Protein AF-A0A0D0AFF6-F1 (afdb_monomer_lite)

Foldseek 3Di:
DDDDDDPQLVVLLLVLLLVVLVPDPDQDDDLVSLQVSQVRSQVVDDDDDGDDSVNSVVDDCCLVLVLLVVVCVVPVFDQDQAFGSQQDDDVSVVVVCVQCVDPSNVVCVVRNGGHNNCNVSSVSND

Secondary structure (DSSP, 8-state):
-PPP--HHHHHHHHHHHHHHHTT-SSSS--HHHHHHHHHHHHTT--SSSPPPHHHHHH--THHHHHHHHHHHHHH-PPPBTTTBT---SHHHHHHHHHHHHSTTTGGGGGGSSS--TTHHHHHHH-

Structure (mmCIF, N/CA/C/O backbone):
data_AF-A0A0D0AFF6-F1
#
_entry.id   AF-A0A0D0AFF6-F1
#
loop_
_atom_site.group_PDB
_atom_site.id
_atom_site.type_symbol
_atom_site.label_atom_id
_atom_site.label_alt_id
_atom_site.label_comp_id
_atom_site.label_asym_id
_atom_site.label_entity_id
_atom_site.label_seq_id
_atom_site.pdbx_PDB_ins_code
_atom_site.Cartn_x
_atom_site.Cartn_y
_atom_site.Cartn_z
_atom_site.occupancy
_atom_site.B_iso_or_equiv
_atom_site.auth_seq_id
_atom_site.auth_comp_id
_atom_site.auth_asym_id
_atom_site.auth_atom_id
_atom_site.pdbx_PDB_model_num
ATOM 1 N N . PRO A 1 1 ? -5.355 -18.556 11.696 1.00 53.16 1 PRO A N 1
ATOM 2 C CA . PRO A 1 1 ? -6.071 -18.405 10.401 1.00 53.16 1 PRO A CA 1
ATOM 3 C C . PRO A 1 1 ? -5.566 -17.179 9.628 1.00 53.16 1 PRO A C 1
ATOM 5 O O . PRO A 1 1 ? -5.454 -16.104 10.213 1.00 53.16 1 PRO A O 1
ATOM 8 N N . LYS A 1 2 ? -5.210 -17.336 8.347 1.00 60.62 2 LYS A N 1
ATOM 9 C CA . LYS A 1 2 ? -4.772 -16.215 7.501 1.00 60.62 2 LYS A CA 1
ATOM 10 C C . LYS A 1 2 ? -5.985 -15.344 7.171 1.00 60.62 2 LYS A C 1
ATOM 12 O O . LYS A 1 2 ? -7.011 -15.862 6.748 1.00 60.62 2 LYS A O 1
ATOM 17 N N . ALA A 1 3 ? -5.866 -14.038 7.383 1.00 66.31 3 ALA A N 1
ATOM 18 C CA . ALA A 1 3 ? -6.933 -13.096 7.078 1.00 66.31 3 ALA A CA 1
ATOM 19 C C . ALA A 1 3 ? -7.229 -13.090 5.571 1.00 66.31 3 ALA A C 1
ATOM 21 O O . ALA A 1 3 ? -6.339 -12.782 4.772 1.00 66.31 3 ALA A O 1
ATOM 22 N N . GLN A 1 4 ? -8.466 -13.391 5.187 1.00 77.62 4 GLN A N 1
ATOM 23 C CA . GLN A 1 4 ? -8.956 -13.215 3.821 1.00 77.62 4 GLN A CA 1
ATOM 24 C C . GLN A 1 4 ? -9.649 -11.863 3.758 1.00 77.62 4 GLN A C 1
ATOM 26 O O . GLN A 1 4 ? -10.549 -11.627 4.549 1.00 77.62 4 GLN A O 1
ATOM 31 N N . TRP A 1 5 ? -9.167 -10.969 2.898 1.00 81.19 5 TRP A N 1
ATOM 32 C CA . TRP A 1 5 ? -9.801 -9.669 2.697 1.00 81.19 5 TRP A CA 1
ATOM 33 C C . TRP A 1 5 ? -10.303 -9.611 1.271 1.00 81.19 5 TRP A C 1
ATOM 35 O O . TRP A 1 5 ? -9.538 -9.915 0.351 1.00 81.19 5 TRP A O 1
ATOM 45 N N . ASN A 1 6 ? -11.548 -9.204 1.105 1.00 85.50 6 ASN A N 1
ATOM 46 C CA . ASN A 1 6 ? -12.118 -8.903 -0.195 1.00 85.50 6 ASN A CA 1
ATOM 47 C C . ASN A 1 6 ? -11.922 -7.415 -0.554 1.00 85.50 6 ASN A C 1
ATOM 49 O O . ASN A 1 6 ? -11.442 -6.615 0.254 1.00 85.50 6 ASN A O 1
ATOM 53 N N . LEU A 1 7 ? -12.272 -7.051 -1.789 1.00 84.81 7 LEU A N 1
ATOM 54 C CA . LEU A 1 7 ? -12.123 -5.680 -2.288 1.00 84.81 7 LEU A CA 1
ATOM 55 C C . LEU A 1 7 ? -12.970 -4.680 -1.482 1.00 84.81 7 LEU A C 1
ATOM 57 O O . LEU A 1 7 ? -12.461 -3.634 -1.095 1.00 84.81 7 LEU A O 1
ATOM 61 N N . ALA A 1 8 ? -14.213 -5.034 -1.146 1.00 87.44 8 ALA A N 1
ATOM 62 C CA . ALA A 1 8 ? -15.123 -4.165 -0.400 1.00 87.44 8 ALA A CA 1
ATOM 63 C C . ALA A 1 8 ? -14.636 -3.882 1.035 1.00 87.44 8 ALA A C 1
ATOM 65 O O . ALA A 1 8 ? -14.781 -2.766 1.529 1.00 87.44 8 ALA A O 1
ATOM 66 N N . GLU A 1 9 ? -14.036 -4.870 1.706 1.00 88.81 9 GLU A N 1
ATOM 67 C CA . GLU A 1 9 ? -13.398 -4.701 3.015 1.00 88.81 9 GLU A CA 1
ATOM 68 C C . GLU A 1 9 ? -12.201 -3.753 2.918 1.00 88.81 9 GLU A C 1
ATOM 70 O O . GLU A 1 9 ? -12.059 -2.871 3.761 1.00 88.81 9 GLU A O 1
ATOM 75 N N . ILE A 1 10 ? -11.349 -3.916 1.897 1.00 88.31 10 ILE A N 1
ATOM 76 C CA . ILE A 1 10 ? -10.169 -3.061 1.705 1.00 88.31 10 ILE A CA 1
ATOM 77 C C . ILE A 1 10 ? -10.600 -1.620 1.417 1.00 88.31 10 ILE A C 1
ATOM 79 O O . ILE A 1 10 ? -10.098 -0.695 2.051 1.00 88.31 10 ILE A O 1
ATOM 83 N N . GLU A 1 11 ? -11.555 -1.422 0.514 1.00 89.50 11 GLU A N 1
ATOM 84 C CA . GLU A 1 11 ? -12.043 -0.096 0.140 1.00 89.50 11 GLU A CA 1
ATOM 85 C C . GLU A 1 11 ? -12.718 0.618 1.319 1.00 89.50 11 GLU A C 1
ATOM 87 O O . GLU A 1 11 ? -12.384 1.767 1.624 1.00 89.50 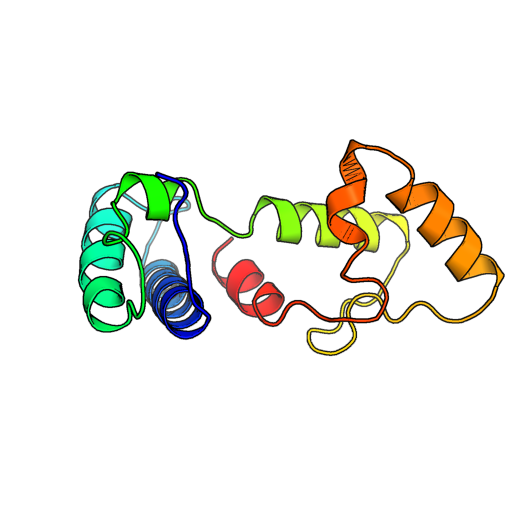11 GLU A O 1
ATOM 92 N N . ALA A 1 12 ? -13.602 -0.072 2.050 1.00 91.44 12 ALA A N 1
ATOM 93 C CA . ALA A 1 12 ? -14.247 0.481 3.240 1.00 91.44 12 ALA A CA 1
ATOM 94 C C . ALA A 1 12 ? -13.226 0.810 4.342 1.00 91.44 12 ALA A C 1
ATOM 96 O O . ALA A 1 12 ? -13.350 1.833 5.022 1.00 91.44 12 ALA A O 1
ATOM 97 N N . PHE A 1 13 ? -12.202 -0.032 4.502 1.00 91.75 13 PHE A N 1
ATOM 98 C CA . PHE A 1 13 ? -11.122 0.189 5.456 1.00 91.75 13 PHE A CA 1
ATOM 99 C C . PHE A 1 13 ? -10.307 1.442 5.117 1.00 91.75 13 PHE A C 1
ATOM 101 O O . PHE A 1 13 ? -10.168 2.329 5.960 1.00 91.75 13 PHE A O 1
ATOM 108 N N . LEU A 1 14 ? -9.799 1.544 3.885 1.00 91.50 14 LEU A N 1
ATOM 109 C CA . LEU A 1 14 ? -8.972 2.672 3.449 1.00 91.50 14 LEU A CA 1
ATOM 110 C C . LEU A 1 14 ? -9.765 3.982 3.434 1.00 91.50 14 LEU A C 1
ATOM 112 O O . LEU A 1 14 ? -9.265 4.997 3.910 1.00 91.50 14 LEU A O 1
ATOM 116 N N . THR A 1 15 ? -11.022 3.95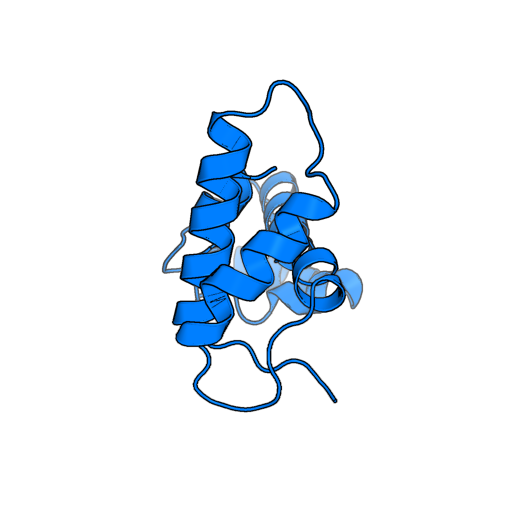4 2.984 1.00 92.81 15 THR A N 1
ATOM 117 C CA . THR A 1 15 ? -11.918 5.123 3.026 1.00 92.81 15 THR A CA 1
ATOM 118 C C . THR A 1 15 ? -12.097 5.633 4.453 1.00 92.81 15 THR A C 1
ATOM 120 O O . THR A 1 15 ? -12.015 6.836 4.713 1.00 92.81 15 THR A O 1
ATOM 123 N N . TYR A 1 16 ? -12.289 4.721 5.410 1.00 93.19 16 TYR A N 1
ATOM 124 C CA . TYR A 1 16 ? -12.368 5.096 6.816 1.00 93.19 16 TYR A CA 1
ATOM 125 C C . TYR A 1 16 ? -11.057 5.720 7.316 1.00 93.19 16 TYR A C 1
ATOM 127 O O . TYR A 1 16 ? -11.101 6.770 7.958 1.00 93.19 16 TYR A O 1
ATOM 135 N N . LEU A 1 17 ? -9.898 5.141 6.991 1.00 92.00 17 LEU A N 1
ATOM 136 C CA . LEU A 1 17 ? -8.608 5.709 7.394 1.00 92.00 17 LEU A CA 1
ATOM 137 C C . LEU A 1 17 ? -8.372 7.109 6.815 1.00 92.00 17 LEU A C 1
ATOM 139 O O . LEU A 1 17 ? -7.931 7.984 7.557 1.00 92.00 17 LEU A O 1
ATOM 143 N N . ILE A 1 18 ? -8.723 7.350 5.548 1.00 92.62 18 ILE A N 1
ATOM 144 C CA . ILE A 1 18 ? -8.653 8.684 4.924 1.00 92.62 18 ILE A CA 1
ATOM 145 C C . ILE A 1 18 ? -9.517 9.682 5.701 1.00 92.62 18 ILE A C 1
ATOM 147 O O . ILE A 1 18 ? -9.048 10.766 6.046 1.00 92.62 18 ILE A O 1
ATOM 151 N N . SER A 1 19 ? -10.753 9.302 6.049 1.00 93.88 19 SER A N 1
ATOM 152 C CA . SER A 1 19 ? -11.646 10.182 6.817 1.00 93.88 19 SER A CA 1
ATOM 153 C C . SER A 1 19 ? -11.046 10.566 8.176 1.00 93.88 19 SER A C 1
ATOM 155 O O . SER A 1 19 ? -11.080 11.731 8.573 1.00 93.88 19 SER A O 1
ATOM 157 N N . VAL A 1 20 ? -10.397 9.621 8.862 1.00 92.38 20 VAL A N 1
ATOM 158 C CA . VAL A 1 20 ? -9.715 9.897 10.131 1.00 92.38 20 VAL A CA 1
ATOM 159 C C . VAL A 1 20 ? -8.473 10.763 9.909 1.00 92.38 20 VAL A C 1
ATOM 161 O O . VAL A 1 20 ? -8.283 11.727 10.647 1.00 92.38 20 VAL A O 1
ATOM 164 N N . LYS A 1 21 ? -7.665 10.486 8.875 1.00 90.94 21 LYS A N 1
ATOM 165 C CA . LYS A 1 21 ? -6.469 11.277 8.537 1.00 90.94 21 LYS A CA 1
ATOM 166 C C . LYS A 1 21 ? -6.820 12.740 8.253 1.00 90.94 21 LYS A C 1
ATOM 168 O O . LYS A 1 21 ? -6.136 13.629 8.739 1.00 90.94 21 LYS A O 1
ATOM 173 N N . SER A 1 22 ? -7.931 12.993 7.558 1.00 88.62 22 SER A N 1
ATOM 174 C CA . SER A 1 22 ? -8.389 14.355 7.239 1.00 88.62 22 SER A CA 1
ATOM 175 C C . SER A 1 22 ? -8.810 15.193 8.456 1.00 88.62 22 SER A C 1
ATOM 177 O O . SER A 1 22 ? -8.910 16.411 8.354 1.00 88.62 22 SER A O 1
ATOM 179 N N . THR A 1 23 ? -9.057 14.559 9.608 1.00 88.62 23 THR A N 1
ATOM 180 C CA . THR A 1 23 ? -9.574 15.224 10.819 1.00 88.62 23 THR A CA 1
ATOM 181 C C . THR A 1 23 ? -8.603 15.189 11.998 1.00 88.62 23 THR A C 1
ATOM 183 O O . THR A 1 23 ? -8.858 15.819 13.025 1.00 88.62 23 THR A O 1
ATOM 186 N N . MET A 1 24 ? -7.492 14.456 11.890 1.00 87.31 24 MET A N 1
ATOM 187 C CA . MET A 1 24 ? -6.544 14.292 12.989 1.00 87.31 24 MET A CA 1
ATOM 188 C C . MET A 1 24 ? -5.439 15.353 12.964 1.00 87.31 24 MET A C 1
ATOM 190 O O . MET A 1 24 ? -4.866 15.654 11.927 1.00 87.31 24 MET A O 1
ATOM 194 N N . ALA A 1 25 ? -5.081 15.869 14.140 1.00 79.81 25 ALA A N 1
ATOM 195 C CA . ALA A 1 25 ? -3.993 16.838 14.316 1.00 79.81 25 ALA A CA 1
ATOM 196 C C . ALA A 1 25 ? -2.599 16.188 14.491 1.00 79.81 25 ALA A C 1
ATOM 198 O O . ALA A 1 25 ? -1.667 16.845 14.944 1.00 79.81 25 ALA A O 1
ATOM 199 N N . GLY A 1 26 ? -2.458 14.886 14.214 1.00 78.56 26 GLY A N 1
ATOM 200 C CA . GLY A 1 26 ? -1.240 14.112 14.481 1.00 78.56 26 GLY A CA 1
ATOM 201 C C . GLY A 1 26 ? -0.824 13.226 13.309 1.00 78.56 26 GLY A C 1
ATOM 202 O O . GLY A 1 26 ? -1.532 13.127 12.311 1.00 78.56 26 GLY A O 1
ATOM 203 N N . THR A 1 27 ? 0.322 12.563 13.446 1.00 75.94 27 THR A N 1
ATOM 204 C CA . THR A 1 27 ? 0.927 11.738 12.387 1.00 75.94 27 THR A CA 1
ATOM 205 C C . THR A 1 27 ? 0.397 10.307 12.360 1.00 75.94 27 THR A C 1
ATOM 207 O O . THR A 1 27 ? 0.207 9.750 11.280 1.00 75.94 27 THR A O 1
ATOM 210 N N . ASP A 1 28 ? 0.101 9.740 13.536 1.00 84.94 28 ASP A N 1
ATOM 211 C CA . ASP A 1 28 ? -0.181 8.312 13.709 1.00 84.94 28 ASP A CA 1
ATOM 212 C C . ASP A 1 28 ? -1.605 8.017 14.185 1.00 84.94 28 ASP A C 1
ATOM 214 O O . ASP A 1 28 ? -2.147 8.662 15.090 1.00 84.94 28 ASP A O 1
ATOM 218 N N . PHE A 1 29 ? -2.211 6.976 13.614 1.00 88.50 29 PHE A N 1
ATOM 219 C CA . PHE A 1 29 ? -3.522 6.509 14.050 1.00 88.50 29 PHE A CA 1
ATOM 220 C C . PHE A 1 29 ? -3.456 5.859 15.432 1.00 88.50 29 PHE A C 1
ATOM 222 O O . PHE A 1 29 ? -2.600 5.023 15.733 1.00 88.50 29 PHE A O 1
ATOM 229 N N . LYS A 1 30 ? -4.445 6.188 16.261 1.00 88.94 30 LYS A N 1
ATOM 230 C CA . LYS A 1 30 ? -4.605 5.600 17.590 1.00 88.94 30 LYS A CA 1
ATOM 231 C C . LYS A 1 30 ? -5.151 4.178 17.492 1.00 88.94 30 LYS A C 1
ATOM 233 O O . LYS A 1 30 ? -5.831 3.804 16.541 1.00 88.94 30 LYS A O 1
ATOM 238 N N . GLU A 1 31 ? -4.934 3.393 18.542 1.00 87.38 31 GLU A N 1
ATOM 239 C CA . GLU A 1 31 ? -5.444 2.021 18.635 1.00 87.38 31 GLU A CA 1
ATOM 240 C C . GLU A 1 31 ? -6.967 1.924 18.434 1.00 87.38 31 GLU A C 1
ATOM 242 O O . GLU A 1 31 ? -7.456 1.010 17.765 1.00 87.38 31 GLU A O 1
ATOM 247 N N . ILE A 1 32 ? -7.700 2.907 18.963 1.00 89.94 32 ILE A N 1
ATOM 248 C CA . ILE A 1 32 ? -9.154 3.008 18.824 1.00 89.94 32 IL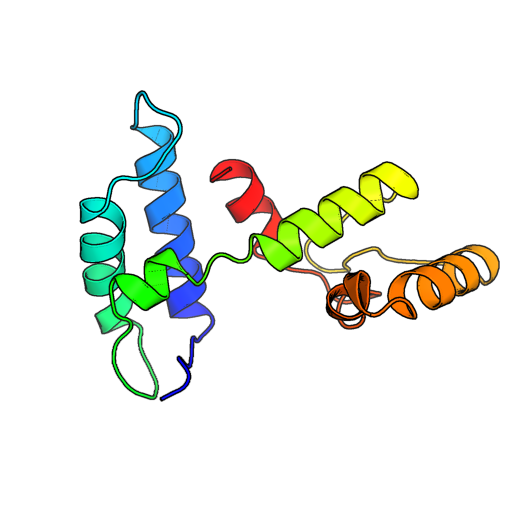E A CA 1
ATOM 249 C C . ILE A 1 32 ? -9.596 3.102 17.359 1.00 89.94 32 ILE A C 1
ATOM 251 O O . ILE A 1 32 ? -10.623 2.527 17.006 1.00 89.94 32 ILE A O 1
ATOM 255 N N . THR A 1 33 ? -8.798 3.728 16.488 1.00 92.06 33 THR A N 1
ATOM 256 C CA . THR A 1 33 ? -9.080 3.820 15.052 1.00 92.06 33 THR A CA 1
ATOM 257 C C . THR A 1 33 ? -9.180 2.428 14.437 1.00 92.06 33 THR A C 1
ATOM 259 O O . THR A 1 33 ? -10.164 2.115 13.778 1.00 92.06 33 THR A O 1
ATOM 262 N N . PHE A 1 34 ? -8.224 1.538 14.711 1.00 91.19 34 PHE A N 1
ATOM 263 C CA . PHE A 1 34 ? -8.244 0.179 14.153 1.00 91.19 34 PHE A CA 1
ATOM 264 C C . PHE A 1 34 ? -9.369 -0.685 14.719 1.00 91.19 34 PHE A C 1
ATOM 266 O O . PHE A 1 34 ? -9.862 -1.573 14.024 1.00 91.19 34 PHE A O 1
ATOM 273 N N . ASN A 1 35 ? -9.789 -0.426 15.959 1.00 92.06 35 ASN A N 1
ATOM 274 C CA . ASN A 1 35 ? -10.939 -1.104 16.547 1.00 92.06 35 ASN A CA 1
ATOM 275 C C . ASN A 1 35 ? -12.248 -0.693 15.850 1.00 92.06 35 ASN A C 1
ATOM 277 O O . ASN A 1 35 ? -13.026 -1.549 15.435 1.00 92.06 35 ASN A O 1
ATOM 281 N N . VAL A 1 36 ? -12.454 0.612 15.644 1.00 92.44 36 VAL A N 1
ATOM 282 C CA . VAL A 1 36 ? -13.620 1.135 14.909 1.00 92.44 36 VAL A CA 1
ATOM 283 C C . VAL A 1 36 ? -13.597 0.683 13.448 1.00 92.44 36 VAL A C 1
ATOM 285 O O . VAL A 1 36 ? -14.634 0.320 12.896 1.00 92.44 36 VAL A O 1
ATOM 288 N N . ALA A 1 37 ? -12.419 0.645 12.823 1.00 91.75 37 ALA A N 1
ATOM 289 C CA . ALA A 1 37 ? -12.263 0.154 11.461 1.00 91.75 37 ALA A CA 1
ATOM 290 C C . ALA A 1 37 ? -12.728 -1.304 11.327 1.00 91.75 37 ALA A C 1
ATOM 292 O O . ALA A 1 37 ? -13.519 -1.609 10.438 1.00 91.75 37 ALA A O 1
ATOM 293 N N . ALA A 1 38 ? -12.295 -2.179 12.245 1.00 91.50 38 ALA A N 1
ATOM 294 C CA . ALA A 1 38 ? -12.713 -3.581 12.290 1.00 91.50 38 ALA A CA 1
ATOM 295 C C . ALA A 1 38 ? -14.243 -3.723 12.394 1.00 91.50 38 ALA A C 1
ATOM 297 O O . ALA A 1 38 ? -14.843 -4.509 11.663 1.00 91.50 38 ALA A O 1
ATOM 298 N N . GLN A 1 39 ? -14.891 -2.909 13.235 1.00 91.44 39 GLN A N 1
ATOM 299 C CA . GLN A 1 39 ? -16.354 -2.891 13.354 1.00 91.44 39 GLN A CA 1
ATOM 300 C C . GLN A 1 39 ? -17.043 -2.440 12.057 1.00 91.44 39 GLN A C 1
ATOM 302 O O . GLN A 1 39 ? -18.030 -3.044 11.644 1.00 91.44 39 GLN A O 1
ATOM 307 N N . LYS A 1 40 ? -16.521 -1.403 11.388 1.00 89.81 40 LYS A N 1
ATOM 308 C CA . LYS A 1 40 ? -17.100 -0.874 10.141 1.00 89.81 40 LYS A CA 1
ATOM 309 C C . LYS A 1 40 ? -17.038 -1.877 8.988 1.00 89.81 40 LYS A C 1
ATOM 311 O O . LYS A 1 40 ? -18.009 -1.999 8.241 1.00 89.81 40 LYS A O 1
ATOM 316 N N . ILE A 1 41 ? -15.927 -2.601 8.850 1.00 91.12 41 ILE A N 1
ATOM 317 C CA . ILE A 1 41 ? -15.742 -3.557 7.747 1.00 91.12 41 ILE A CA 1
ATOM 318 C C . ILE A 1 41 ? -16.379 -4.922 8.009 1.00 91.12 41 ILE A C 1
ATOM 320 O O . ILE A 1 41 ? -16.576 -5.673 7.060 1.00 91.12 41 ILE A O 1
ATOM 324 N N . ALA A 1 42 ? -16.767 -5.230 9.252 1.00 88.56 42 ALA A N 1
ATOM 325 C CA . ALA A 1 42 ? -17.380 -6.510 9.609 1.00 88.56 42 ALA A CA 1
ATOM 326 C C . ALA A 1 42 ? -18.605 -6.852 8.740 1.00 88.56 42 ALA A C 1
ATOM 328 O O . ALA A 1 42 ? -18.758 -7.986 8.301 1.00 88.56 42 ALA A O 1
ATOM 329 N N . SER A 1 43 ? -19.434 -5.853 8.419 1.00 87.00 43 SER A N 1
ATOM 330 C CA 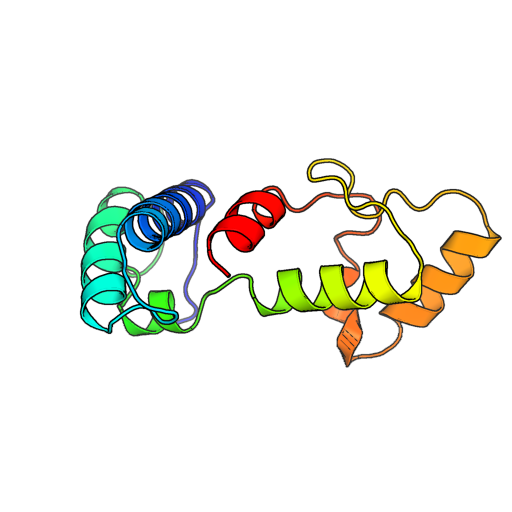. SER A 1 43 ? -20.616 -6.016 7.552 1.00 87.00 43 SER A CA 1
ATOM 331 C C . SER A 1 43 ? -20.297 -6.262 6.069 1.00 87.00 43 SER A C 1
ATOM 333 O O . SER A 1 43 ? -21.187 -6.617 5.300 1.00 87.00 43 SER A O 1
ATOM 335 N N . LYS A 1 44 ? -19.047 -6.041 5.646 1.00 86.12 44 LYS A N 1
ATOM 336 C CA . LYS A 1 44 ? -18.572 -6.208 4.263 1.00 86.12 44 LYS A CA 1
ATOM 337 C C . LYS A 1 44 ? -17.826 -7.523 4.055 1.00 86.12 44 LYS A C 1
ATOM 339 O O . LYS A 1 44 ? -17.412 -7.820 2.934 1.00 86.12 44 LYS A O 1
ATOM 344 N N . GLN A 1 45 ? -17.652 -8.311 5.112 1.00 82.31 45 GLN A N 1
ATOM 345 C CA . GLN A 1 45 ? -16.977 -9.588 5.013 1.00 82.31 45 GLN A CA 1
ATOM 346 C C . GLN A 1 45 ? -17.865 -10.623 4.319 1.00 82.31 45 GLN A C 1
ATOM 348 O O . GLN A 1 45 ? -19.019 -10.831 4.683 1.00 82.31 45 GLN A O 1
ATOM 353 N N . THR A 1 46 ? -17.296 -11.291 3.321 1.00 83.81 46 THR A N 1
ATOM 354 C CA . THR A 1 46 ? -17.989 -12.309 2.518 1.00 83.81 46 THR A CA 1
ATOM 355 C C . THR A 1 46 ? -17.501 -13.729 2.801 1.00 83.81 46 THR A C 1
ATOM 357 O O . THR A 1 46 ? -18.162 -14.689 2.416 1.00 83.81 46 THR A O 1
ATOM 360 N N . SER A 1 47 ? -16.349 -13.887 3.460 1.00 78.25 47 SER A N 1
ATOM 361 C CA . SER A 1 47 ? -15.745 -15.190 3.750 1.00 78.25 47 SER A CA 1
ATOM 362 C C . SER A 1 47 ? -14.731 -15.113 4.892 1.00 78.25 47 SER A C 1
ATOM 364 O O . SER A 1 47 ? -13.992 -14.133 4.991 1.00 78.25 47 SER A O 1
ATOM 366 N N . GLY A 1 48 ? -14.611 -16.188 5.674 1.00 79.81 48 GLY A N 1
ATOM 367 C CA . GLY A 1 48 ? -13.608 -16.312 6.735 1.00 79.81 48 GLY A CA 1
ATOM 368 C C . GLY A 1 48 ? -13.984 -15.595 8.042 1.00 79.81 48 GLY A C 1
ATOM 369 O O . GLY A 1 48 ? -15.105 -15.115 8.182 1.00 79.81 48 GLY A O 1
ATOM 370 N N . PRO A 1 49 ? -13.077 -15.577 9.037 1.00 82.50 49 PRO A N 1
ATOM 371 C CA . PRO A 1 49 ? -13.312 -14.907 10.316 1.00 82.50 49 PRO A CA 1
ATOM 372 C C . PRO A 1 49 ? -13.186 -13.384 10.198 1.00 82.50 49 PRO A C 1
ATOM 374 O O . PRO A 1 49 ? -12.298 -12.903 9.486 1.00 82.50 49 PRO A O 1
ATOM 377 N N . LEU A 1 50 ? -14.005 -12.649 10.963 1.00 84.38 50 LEU A N 1
ATOM 378 C CA . LEU A 1 50 ? -13.996 -11.180 11.020 1.00 84.38 50 LEU A CA 1
ATOM 379 C C . LEU A 1 50 ? -12.591 -10.629 11.239 1.00 84.38 50 LEU A C 1
ATOM 381 O O . LEU A 1 50 ? -11.810 -11.159 12.037 1.00 84.38 50 LEU A O 1
ATOM 385 N N . GLN A 1 51 ? -12.294 -9.528 10.548 1.00 83.38 51 GLN A N 1
ATOM 386 C CA . GLN A 1 51 ? -11.035 -8.835 10.752 1.00 83.38 51 GLN A CA 1
ATOM 387 C C . GLN A 1 51 ? -10.964 -8.280 12.168 1.00 83.38 51 GLN A C 1
ATOM 389 O O . GLN A 1 51 ? -11.846 -7.575 12.652 1.00 83.38 51 GLN A O 1
ATOM 394 N N . THR A 1 52 ? -9.866 -8.591 12.830 1.00 86.19 52 THR A N 1
ATOM 395 C CA . THR A 1 52 ? -9.525 -8.095 14.154 1.00 86.19 52 THR A CA 1
ATOM 396 C C . THR A 1 52 ? -8.820 -6.750 14.047 1.00 86.19 52 THR A C 1
ATOM 398 O O . THR A 1 52 ? -8.167 -6.437 13.050 1.00 86.19 52 THR A O 1
ATOM 401 N N . ARG A 1 53 ? -8.827 -5.992 15.146 1.00 86.88 53 ARG A N 1
ATOM 402 C CA . ARG A 1 53 ? -7.979 -4.804 15.329 1.00 86.88 53 ARG A CA 1
ATOM 403 C C . ARG A 1 53 ? -6.522 -5.051 14.917 1.00 86.88 53 ARG A C 1
ATOM 405 O O . ARG A 1 53 ? -5.921 -4.213 14.255 1.00 86.88 53 ARG A O 1
ATOM 412 N N . ALA A 1 54 ? -5.955 -6.196 15.306 1.00 84.88 54 ALA A N 1
ATOM 413 C CA . ALA A 1 54 ? -4.574 -6.552 14.989 1.00 84.88 54 ALA A CA 1
ATOM 414 C C . ALA A 1 54 ? -4.367 -6.762 13.481 1.00 84.88 54 ALA A C 1
ATOM 416 O O . ALA A 1 54 ? -3.355 -6.328 12.938 1.00 84.88 54 ALA A O 1
ATOM 417 N N . GLN A 1 55 ? -5.336 -7.370 12.790 1.00 84.25 55 GLN A N 1
ATOM 418 C CA . GLN A 1 55 ? -5.297 -7.515 11.334 1.00 84.25 55 GLN A CA 1
ATOM 419 C C . GLN A 1 55 ? -5.431 -6.159 10.635 1.00 84.25 55 GLN A C 1
ATOM 421 O O . GLN A 1 55 ? -4.635 -5.887 9.747 1.00 84.25 55 GLN A O 1
ATOM 426 N N . CYS A 1 56 ? -6.335 -5.280 11.075 1.00 83.06 56 CYS A N 1
ATOM 427 C CA . CYS A 1 56 ? -6.430 -3.908 10.564 1.00 83.06 56 CYS A CA 1
ATOM 428 C C . CYS A 1 56 ? -5.135 -3.109 10.796 1.00 83.06 56 CYS A C 1
ATOM 430 O O . CYS A 1 56 ? -4.705 -2.362 9.929 1.00 83.06 56 CYS A O 1
ATOM 432 N N . LYS A 1 57 ? -4.475 -3.283 11.948 1.00 81.81 57 LYS A N 1
ATOM 433 C CA . LYS A 1 57 ? -3.209 -2.604 12.264 1.00 81.81 57 LYS A CA 1
ATOM 434 C C . LYS A 1 57 ? -2.021 -3.148 11.460 1.00 81.81 57 LYS A C 1
ATOM 436 O O . LYS A 1 57 ? -1.163 -2.373 11.066 1.00 81.81 57 LYS A O 1
ATOM 441 N N . ASN A 1 58 ? -1.963 -4.456 11.214 1.00 76.06 58 ASN A N 1
ATOM 442 C CA . ASN A 1 58 ? -0.835 -5.088 10.518 1.00 76.06 58 ASN A CA 1
ATOM 443 C C . ASN A 1 58 ? -1.034 -5.176 8.998 1.00 76.06 58 ASN A C 1
ATOM 445 O O . ASN A 1 58 ? -0.074 -5.426 8.271 1.00 76.06 58 ASN A O 1
ATOM 449 N N . LYS A 1 59 ? -2.264 -4.992 8.501 1.00 65.25 59 LYS A N 1
ATOM 450 C CA . LYS A 1 59 ? -2.585 -5.072 7.076 1.00 65.25 59 LYS A CA 1
ATOM 451 C C . LYS A 1 59 ? -2.768 -3.697 6.468 1.00 65.25 59 LYS A C 1
ATOM 453 O O . LYS A 1 59 ? -3.871 -3.225 6.219 1.00 65.25 59 LYS A O 1
ATOM 458 N N . TRP A 1 60 ? -1.636 -3.083 6.200 1.00 64.38 60 TRP A N 1
ATOM 459 C CA . TRP A 1 60 ? -1.578 -1.876 5.412 1.00 64.38 60 TRP A CA 1
ATOM 460 C C . TRP A 1 60 ? -0.866 -2.289 4.146 1.00 64.38 60 TRP A C 1
ATOM 462 O O . TRP A 1 60 ? 0.162 -2.967 4.200 1.00 64.38 60 TRP A O 1
ATOM 472 N N . GLY A 1 61 ? -1.370 -1.868 2.995 1.00 75.88 61 GLY A N 1
ATOM 473 C CA . GLY A 1 61 ? -0.642 -2.006 1.740 1.00 75.88 61 GLY A CA 1
ATOM 474 C C . GLY A 1 61 ? 0.687 -1.236 1.722 1.00 75.88 61 GLY A C 1
ATOM 475 O 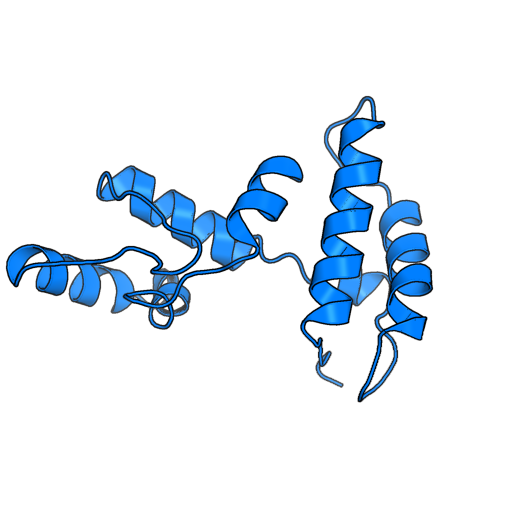O . GLY A 1 61 ? 1.272 -1.083 0.666 1.00 75.88 61 GLY A O 1
ATOM 476 N N . LEU A 1 62 ? 1.178 -0.773 2.876 1.00 82.31 62 LEU A N 1
ATOM 477 C CA . LEU A 1 62 ? 2.419 -0.055 3.106 1.00 82.31 62 LEU A CA 1
ATOM 478 C C . LEU A 1 62 ? 3.629 -0.749 2.481 1.00 82.31 62 LEU A C 1
ATOM 480 O O . LEU A 1 62 ? 4.462 -0.078 1.896 1.00 82.31 62 LEU A O 1
ATOM 484 N N . LEU A 1 63 ? 3.718 -2.083 2.544 1.00 84.44 63 LEU A N 1
ATOM 485 C CA . LEU A 1 63 ? 4.813 -2.806 1.883 1.00 84.44 63 LEU A CA 1
ATOM 486 C C . LEU A 1 63 ? 4.755 -2.672 0.357 1.00 84.44 63 LEU A C 1
ATOM 488 O O . LEU A 1 63 ? 5.792 -2.508 -0.276 1.00 84.44 63 LEU A O 1
ATOM 492 N N . VAL A 1 64 ? 3.553 -2.721 -0.221 1.00 88.88 64 VAL A N 1
ATOM 493 C CA . VAL A 1 64 ? 3.345 -2.538 -1.663 1.00 88.88 64 VAL A CA 1
ATOM 494 C C . VAL A 1 64 ? 3.593 -1.077 -2.036 1.00 88.88 64 VAL A C 1
ATOM 496 O O . VAL A 1 64 ? 4.405 -0.817 -2.912 1.00 88.88 64 VAL A O 1
ATOM 499 N N . TYR A 1 65 ? 2.992 -0.131 -1.309 1.00 90.56 65 TYR A N 1
ATOM 500 C CA . TYR A 1 65 ? 3.190 1.308 -1.487 1.00 90.56 65 TYR A CA 1
ATOM 501 C C . TYR A 1 65 ? 4.672 1.699 -1.432 1.00 90.56 65 TYR A C 1
ATOM 503 O O . TYR A 1 65 ? 5.187 2.297 -2.368 1.00 90.56 65 TYR A O 1
ATOM 511 N N . ASN A 1 66 ? 5.387 1.297 -0.378 1.00 90.31 66 ASN A N 1
ATOM 512 C CA . ASN A 1 66 ? 6.805 1.619 -0.214 1.00 90.31 66 ASN A CA 1
ATOM 513 C C . ASN A 1 66 ? 7.660 1.000 -1.319 1.00 90.31 66 ASN A C 1
ATOM 515 O O . ASN A 1 66 ? 8.642 1.606 -1.738 1.00 90.31 66 ASN A O 1
ATOM 519 N N . ALA A 1 67 ? 7.315 -0.200 -1.789 1.00 91.31 67 ALA A N 1
ATOM 520 C CA . ALA A 1 67 ? 8.025 -0.811 -2.901 1.00 91.31 67 ALA A CA 1
ATOM 521 C C . ALA A 1 67 ? 7.785 -0.045 -4.211 1.00 91.31 67 ALA A C 1
ATOM 523 O O . ALA A 1 67 ? 8.742 0.182 -4.948 1.00 91.31 67 ALA A O 1
ATOM 524 N N . ILE A 1 68 ? 6.549 0.398 -4.469 1.00 91.69 68 ILE A N 1
ATOM 525 C CA . ILE A 1 68 ? 6.204 1.244 -5.621 1.00 91.69 68 ILE A CA 1
ATOM 526 C C . ILE A 1 68 ? 6.999 2.552 -5.571 1.00 91.69 68 ILE A C 1
ATOM 528 O O . ILE A 1 68 ? 7.714 2.867 -6.519 1.00 91.69 68 ILE A O 1
ATOM 532 N N . GLU A 1 69 ? 6.959 3.264 -4.442 1.00 92.31 69 GLU A N 1
ATOM 533 C CA . GLU A 1 69 ? 7.705 4.513 -4.246 1.00 92.31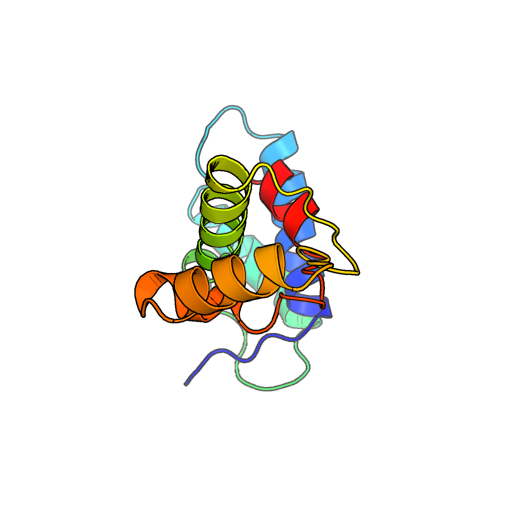 69 GLU A CA 1
ATOM 534 C C . GLU A 1 69 ? 9.214 4.300 -4.421 1.00 92.31 69 GLU A C 1
ATOM 536 O O . GLU A 1 69 ? 9.886 5.059 -5.116 1.00 92.31 69 GLU A O 1
ATOM 541 N N . ALA A 1 70 ? 9.772 3.239 -3.833 1.00 92.00 70 ALA A N 1
ATOM 542 C CA . ALA A 1 70 ? 11.191 2.919 -3.966 1.00 92.00 70 ALA A CA 1
ATOM 543 C C . ALA A 1 70 ? 11.589 2.578 -5.409 1.00 92.00 70 ALA A C 1
ATOM 545 O O . ALA A 1 70 ? 12.741 2.801 -5.794 1.00 92.00 70 ALA A O 1
ATOM 546 N N . TYR A 1 71 ? 10.676 2.012 -6.197 1.00 91.19 71 TYR A N 1
ATOM 547 C CA . TYR A 1 71 ? 10.902 1.756 -7.612 1.00 91.19 71 TYR A CA 1
ATOM 548 C C . TYR A 1 71 ? 10.817 3.048 -8.435 1.00 91.19 71 TYR A C 1
ATOM 550 O O . TYR A 1 71 ? 11.774 3.348 -9.154 1.00 91.19 71 TYR A O 1
ATOM 558 N N . CYS A 1 72 ? 9.764 3.859 -8.285 1.00 88.75 72 CYS A N 1
ATOM 559 C CA . CYS A 1 72 ? 9.627 5.100 -9.058 1.00 88.75 72 CYS A CA 1
ATOM 560 C C . CYS A 1 72 ? 10.652 6.172 -8.692 1.00 88.75 72 CYS A C 1
ATOM 562 O O . CYS A 1 72 ? 11.160 6.838 -9.590 1.00 88.75 72 CYS A O 1
ATOM 564 N N . ASN A 1 73 ? 11.097 6.247 -7.437 1.00 88.62 73 ASN A N 1
ATOM 565 C CA . ASN A 1 73 ? 12.207 7.129 -7.062 1.00 88.62 73 ASN A CA 1
ATOM 566 C C . ASN A 1 73 ? 13.540 6.746 -7.731 1.00 88.62 73 ASN A C 1
ATOM 568 O O . ASN A 1 73 ? 14.392 7.605 -7.930 1.00 88.62 73 ASN A O 1
ATOM 572 N N . LYS A 1 74 ? 13.746 5.466 -8.069 1.00 85.81 74 LYS A N 1
ATOM 573 C CA . LYS A 1 74 ? 14.986 4.987 -8.711 1.00 85.81 74 LYS A CA 1
ATOM 574 C C . LYS A 1 74 ? 14.943 5.031 -10.231 1.00 85.81 74 LYS A C 1
ATOM 576 O O . LYS A 1 74 ? 15.977 5.230 -10.855 1.00 85.81 74 LYS A O 1
ATOM 581 N N . SER A 1 75 ? 13.779 4.760 -10.808 1.00 78.94 75 SER A N 1
ATOM 582 C CA . SER A 1 75 ? 13.600 4.582 -12.253 1.00 78.94 75 SER A CA 1
ATOM 583 C C . SER A 1 75 ? 12.973 5.794 -12.939 1.00 78.94 75 SER A C 1
ATOM 585 O O . SER A 1 75 ? 12.790 5.766 -14.151 1.00 78.94 75 SER A O 1
ATOM 587 N N . SER A 1 76 ? 12.613 6.830 -12.172 1.00 75.38 76 SER A N 1
ATOM 588 C CA . SER A 1 76 ? 11.783 7.945 -12.640 1.00 75.38 76 SER A CA 1
ATOM 589 C C . SER A 1 76 ? 10.477 7.475 -13.296 1.00 75.38 76 SER A C 1
ATOM 591 O O . SER A 1 76 ? 9.948 8.165 -14.165 1.00 75.38 76 SER A O 1
ATOM 593 N N . CYS A 1 77 ? 9.956 6.304 -12.895 1.00 77.62 77 CYS A N 1
ATOM 594 C CA . CYS A 1 77 ? 8.696 5.812 -13.436 1.00 77.62 77 CYS A CA 1
ATOM 595 C C . CYS A 1 77 ? 7.513 6.680 -13.032 1.00 77.62 77 CYS A C 1
ATOM 597 O O . CYS A 1 77 ? 7.478 7.271 -11.951 1.00 77.62 77 CYS A O 1
ATOM 599 N N . TYR A 1 78 ? 6.515 6.692 -13.909 1.00 80.69 78 TYR A N 1
ATOM 600 C CA . TYR A 1 78 ? 5.167 7.101 -13.569 1.00 80.69 78 TYR A CA 1
ATOM 601 C C . TYR A 1 78 ? 4.387 5.864 -13.118 1.00 80.69 78 TYR A C 1
ATOM 603 O O . TYR A 1 78 ? 4.411 4.839 -13.797 1.00 80.69 78 TYR A O 1
ATOM 611 N N . TRP A 1 79 ? 3.732 5.950 -11.960 1.00 89.12 79 TRP A N 1
ATOM 612 C CA . TRP A 1 79 ? 2.808 4.915 -11.510 1.00 89.12 79 TRP A CA 1
ATOM 613 C C . TRP A 1 79 ? 1.388 5.249 -11.955 1.00 89.12 79 TRP A C 1
ATOM 615 O O . TRP A 1 79 ? 0.896 6.345 -11.687 1.00 89.12 79 TRP A O 1
ATOM 625 N N . ASP A 1 80 ? 0.718 4.267 -12.544 1.00 89.94 80 ASP A N 1
ATOM 626 C CA . ASP A 1 80 ? -0.681 4.315 -12.934 1.00 89.94 80 ASP A CA 1
ATOM 627 C C . ASP A 1 80 ? -1.508 3.299 -12.123 1.00 89.94 80 ASP A C 1
ATOM 629 O O . ASP A 1 80 ? -1.118 2.145 -11.922 1.00 89.94 80 ASP A O 1
ATOM 633 N N . ASN A 1 81 ? -2.675 3.713 -11.626 1.00 89.81 81 ASN A N 1
ATOM 634 C CA . ASN A 1 81 ? -3.507 2.851 -10.777 1.00 89.81 81 ASN A CA 1
ATOM 635 C C . ASN A 1 81 ? -4.192 1.711 -11.536 1.00 89.81 81 ASN A C 1
ATOM 637 O O . ASN A 1 81 ? -4.649 0.766 -10.887 1.00 89.81 81 ASN A O 1
ATOM 641 N N . GLU A 1 82 ? -4.248 1.781 -12.865 1.00 89.19 82 GLU A N 1
ATOM 642 C CA . GLU A 1 82 ? -4.853 0.772 -13.734 1.00 89.19 82 GLU A CA 1
ATOM 643 C C . GLU A 1 82 ? -3.779 -0.111 -14.388 1.00 89.19 82 GLU A C 1
ATOM 645 O O . GLU A 1 82 ? -3.921 -1.335 -14.412 1.00 89.19 82 GLU A O 1
ATOM 650 N N . HIS A 1 83 ? -2.662 0.485 -14.813 1.00 87.69 83 HIS A N 1
ATOM 651 C CA . HIS A 1 83 ? -1.618 -0.151 -15.625 1.00 87.69 83 HIS A CA 1
ATOM 652 C C . HIS A 1 83 ? -0.286 -0.377 -14.880 1.00 87.69 83 HIS A C 1
ATOM 654 O O . HIS A 1 83 ? 0.630 -1.005 -15.413 1.00 87.69 83 HIS A O 1
ATOM 660 N N . GLY A 1 84 ? -0.164 0.078 -13.630 1.00 89.81 84 GLY A N 1
ATOM 661 C CA . GLY A 1 84 ? 1.016 -0.139 -12.790 1.00 89.81 84 GLY A CA 1
ATOM 662 C C . GLY A 1 84 ? 2.192 0.714 -13.241 1.00 89.81 84 GLY A C 1
ATOM 663 O O . GLY A 1 84 ? 2.071 1.928 -13.363 1.00 89.81 84 GLY A O 1
ATOM 664 N N . THR A 1 85 ? 3.346 0.092 -13.475 1.00 86.12 85 THR A N 1
ATOM 665 C CA . THR A 1 85 ? 4.542 0.802 -13.960 1.00 86.12 85 THR A CA 1
ATOM 666 C C . THR A 1 85 ? 4.548 1.032 -15.472 1.00 86.12 85 THR A C 1
ATOM 668 O O . THR A 1 85 ? 5.410 1.767 -15.948 1.00 86.12 85 THR A O 1
ATOM 671 N N . ASN A 1 86 ? 3.617 0.405 -16.207 1.00 86.25 86 ASN A N 1
ATOM 672 C CA . ASN A 1 86 ? 3.455 0.472 -17.664 1.00 86.25 86 ASN A CA 1
ATOM 673 C C . ASN A 1 86 ? 4.790 0.447 -18.433 1.00 86.25 86 ASN A C 1
ATOM 675 O O . ASN A 1 86 ? 5.116 1.346 -19.205 1.00 86.25 86 ASN A O 1
ATOM 679 N N . ILE A 1 87 ? 5.612 -0.563 -18.147 1.00 85.75 87 ILE A N 1
ATOM 680 C CA . ILE A 1 87 ? 6.973 -0.647 -18.683 1.00 85.75 87 ILE A CA 1
ATOM 681 C C . ILE A 1 87 ? 6.937 -1.052 -20.149 1.00 85.75 87 ILE A C 1
ATOM 683 O O . ILE A 1 87 ? 6.484 -2.145 -20.487 1.00 85.75 87 ILE A O 1
ATOM 687 N N . GLU A 1 88 ? 7.488 -0.187 -20.995 1.00 84.12 88 GLU A N 1
ATOM 688 C CA . GLU A 1 88 ? 7.519 -0.348 -22.444 1.00 84.12 88 GLU A CA 1
ATOM 689 C C . GLU A 1 88 ? 8.960 -0.319 -22.973 1.00 84.12 88 GLU A C 1
ATOM 691 O O . GLU A 1 88 ? 9.788 0.498 -22.563 1.00 84.12 88 GLU A O 1
ATOM 696 N N . GLY A 1 89 ? 9.256 -1.208 -23.923 1.00 86.69 89 GLY A N 1
ATOM 697 C CA . GLY A 1 89 ? 10.550 -1.282 -24.604 1.00 86.69 89 GLY A CA 1
ATOM 698 C C . GLY A 1 89 ? 11.580 -2.185 -23.917 1.00 86.69 89 GLY A C 1
ATOM 699 O O . GLY A 1 89 ? 11.697 -2.248 -22.694 1.00 86.69 89 GLY A O 1
ATOM 700 N N . SER A 1 90 ? 12.385 -2.869 -24.733 1.00 87.75 90 SER A N 1
ATOM 701 C CA . SER A 1 90 ? 13.265 -3.963 -24.292 1.00 87.75 90 SER A CA 1
ATOM 702 C C . SER A 1 90 ? 14.286 -3.561 -23.220 1.00 87.75 90 SER A C 1
ATOM 704 O O . SER A 1 90 ? 14.584 -4.347 -22.324 1.00 87.75 90 SER A O 1
ATOM 706 N N . SER A 1 91 ? 14.804 -2.330 -23.268 1.00 85.62 91 SER A N 1
ATOM 707 C CA . SER A 1 91 ? 15.753 -1.833 -22.261 1.00 85.62 91 SER A CA 1
ATOM 708 C C . SER A 1 91 ? 15.101 -1.634 -20.891 1.00 85.62 91 SER A C 1
ATOM 710 O O . SER A 1 91 ? 15.702 -1.956 -19.868 1.00 85.62 91 SER A O 1
ATOM 712 N N . ALA A 1 92 ? 13.868 -1.123 -20.856 1.00 85.88 92 ALA A N 1
ATOM 713 C CA . ALA A 1 92 ? 13.136 -0.912 -19.611 1.00 85.88 92 ALA A CA 1
ATOM 714 C C . ALA A 1 92 ? 12.654 -2.247 -19.018 1.00 85.88 92 ALA A C 1
ATOM 716 O O . ALA A 1 92 ? 12.685 -2.428 -17.800 1.00 85.88 92 ALA A O 1
ATOM 717 N N . GLU A 1 93 ? 12.297 -3.212 -19.872 1.00 89.88 93 GLU A N 1
ATOM 718 C CA . GLU A 1 93 ? 11.978 -4.580 -19.450 1.00 89.88 93 GLU A CA 1
ATOM 719 C C . GLU A 1 93 ? 13.165 -5.275 -18.780 1.00 89.88 93 GLU A C 1
ATOM 721 O O . GLU A 1 93 ? 13.005 -5.838 -17.699 1.00 89.88 93 GLU A O 1
ATOM 726 N N . ALA A 1 94 ? 14.368 -5.176 -19.354 1.00 90.75 94 ALA A N 1
ATOM 727 C CA . ALA A 1 94 ? 15.566 -5.763 -18.753 1.00 90.75 94 ALA A CA 1
ATOM 728 C C . ALA A 1 94 ? 15.864 -5.171 -17.361 1.00 90.75 94 ALA A C 1
ATOM 730 O O . ALA A 1 94 ? 16.167 -5.908 -16.420 1.00 90.75 94 ALA A O 1
ATOM 731 N N . LEU A 1 95 ? 15.719 -3.848 -17.206 1.00 90.00 95 LEU A N 1
ATOM 732 C CA . LEU A 1 95 ? 15.883 -3.168 -15.916 1.00 90.00 95 LEU A CA 1
ATOM 733 C C . LEU A 1 95 ? 14.812 -3.585 -14.900 1.00 90.00 95 LEU A C 1
ATOM 735 O O . LEU A 1 95 ? 15.120 -3.760 -13.718 1.00 90.00 95 LEU A O 1
ATOM 739 N N . TRP A 1 96 ? 13.562 -3.756 -15.339 1.00 91.38 96 TRP A N 1
ATOM 740 C CA . TRP A 1 96 ? 12.487 -4.273 -14.494 1.00 91.38 96 TRP A CA 1
ATOM 741 C C . TRP A 1 96 ? 12.783 -5.681 -14.006 1.00 91.38 96 TRP A C 1
ATOM 743 O O . TRP A 1 96 ? 12.743 -5.923 -12.799 1.00 91.38 96 TRP A O 1
ATOM 753 N N . ASP A 1 97 ? 13.106 -6.591 -14.923 1.00 93.00 97 ASP A N 1
ATOM 754 C CA . ASP A 1 97 ? 13.350 -7.996 -14.616 1.00 93.00 97 ASP A CA 1
ATOM 755 C C . ASP A 1 97 ? 14.528 -8.144 -13.648 1.00 93.00 97 ASP A C 1
ATOM 757 O O . ASP A 1 97 ? 14.418 -8.860 -12.646 1.00 93.00 97 ASP A O 1
ATOM 761 N N . GLU A 1 98 ? 15.614 -7.389 -13.855 1.00 93.44 98 GLU A N 1
ATOM 762 C CA . GLU A 1 98 ? 16.720 -7.327 -12.897 1.00 93.44 98 GLU A CA 1
ATOM 763 C C . GLU A 1 98 ? 16.249 -6.789 -11.535 1.00 93.44 98 GLU A C 1
ATOM 765 O O . GLU A 1 98 ? 16.568 -7.364 -10.487 1.00 93.44 98 GLU A O 1
ATOM 770 N N . TYR A 1 99 ? 15.449 -5.718 -11.518 1.00 92.31 99 TYR A N 1
ATOM 771 C CA . TYR A 1 99 ? 14.955 -5.110 -10.285 1.00 92.31 99 TYR A CA 1
ATOM 772 C C . TYR A 1 99 ? 14.094 -6.075 -9.466 1.00 92.31 99 TYR A C 1
ATOM 774 O O . TYR A 1 99 ? 14.327 -6.218 -8.261 1.00 92.31 99 TYR A O 1
ATOM 782 N N . VAL A 1 100 ? 13.127 -6.750 -10.095 1.00 94.06 100 VAL A N 1
ATOM 783 C CA . VAL A 1 100 ? 12.188 -7.666 -9.425 1.00 94.06 100 VAL A CA 1
ATOM 784 C C . VAL A 1 100 ? 12.754 -9.072 -9.214 1.00 94.06 100 VAL A C 1
ATOM 786 O O . VAL A 1 100 ? 12.166 -9.858 -8.464 1.00 94.06 100 VAL A O 1
ATOM 789 N N . SER A 1 101 ? 13.900 -9.407 -9.820 1.00 94.88 101 SER A N 1
ATOM 790 C CA . SER A 1 101 ? 14.646 -10.639 -9.510 1.00 94.88 101 SER A CA 1
ATOM 791 C C . SER A 1 101 ? 15.138 -10.659 -8.056 1.00 94.88 101 SER A C 1
ATOM 793 O O . SER A 1 101 ? 15.222 -11.720 -7.432 1.00 94.88 101 SER A O 1
ATOM 795 N N . LYS A 1 102 ? 15.395 -9.478 -7.474 1.00 94.25 102 LYS A N 1
ATOM 796 C CA . LYS A 1 102 ? 15.830 -9.313 -6.083 1.00 94.25 102 LYS A CA 1
ATOM 797 C C . LYS A 1 102 ? 14.683 -9.685 -5.144 1.00 94.25 102 LYS A C 1
ATOM 799 O O . LYS A 1 102 ? 13.580 -9.152 -5.246 1.00 94.25 102 LYS A O 1
ATOM 804 N N . LYS A 1 103 ? 14.950 -10.562 -4.167 1.00 89.69 103 LYS A N 1
ATOM 805 C CA . LYS A 1 103 ? 13.939 -11.076 -3.217 1.00 89.69 103 LYS A CA 1
ATOM 806 C C . LYS A 1 103 ? 13.154 -9.967 -2.503 1.00 89.69 103 LYS A C 1
ATOM 808 O O . LYS A 1 103 ? 11.968 -10.136 -2.246 1.00 89.69 103 LYS A O 1
ATOM 813 N N . THR A 1 104 ? 13.796 -8.837 -2.212 1.00 88.69 104 THR A N 1
ATOM 814 C CA . THR A 1 104 ? 13.172 -7.666 -1.570 1.00 88.69 104 THR A CA 1
ATOM 815 C C . THR A 1 104 ? 12.110 -6.992 -2.439 1.00 88.69 104 THR A C 1
ATOM 817 O O . THR A 1 104 ? 11.187 -6.389 -1.906 1.00 88.69 104 THR A O 1
ATOM 820 N N . ASN A 1 105 ? 12.217 -7.123 -3.762 1.00 91.06 105 ASN A N 1
ATOM 821 C CA . ASN A 1 105 ? 11.381 -6.432 -4.743 1.00 91.06 105 ASN A CA 1
ATOM 822 C C . ASN A 1 105 ? 10.423 -7.387 -5.464 1.00 91.06 105 ASN A C 1
ATOM 824 O O . ASN A 1 105 ? 9.570 -6.946 -6.226 1.00 91.06 105 ASN A O 1
ATOM 828 N N . ALA A 1 106 ? 10.534 -8.696 -5.216 1.00 91.69 106 ALA A N 1
ATOM 829 C CA . ALA A 1 106 ? 9.724 -9.722 -5.868 1.00 91.69 106 ALA A CA 1
ATOM 830 C C . ALA A 1 106 ? 8.210 -9.520 -5.671 1.00 91.69 106 ALA A C 1
ATOM 832 O O . ALA A 1 106 ? 7.417 -10.006 -6.473 1.00 91.69 106 ALA A O 1
ATOM 833 N N . LEU A 1 107 ? 7.807 -8.779 -4.634 1.00 90.56 107 LEU A N 1
ATOM 834 C CA . LEU A 1 107 ? 6.415 -8.400 -4.400 1.00 90.56 107 LEU A CA 1
ATOM 835 C C . LEU A 1 107 ? 5.847 -7.475 -5.490 1.00 90.56 107 LEU A C 1
ATOM 837 O O . LEU A 1 107 ? 4.631 -7.427 -5.643 1.00 90.56 107 LEU A O 1
ATOM 841 N N . LEU A 1 108 ? 6.701 -6.766 -6.244 1.00 91.44 108 LEU A N 1
ATOM 842 C CA . LEU A 1 108 ? 6.280 -5.880 -7.329 1.00 91.44 108 LEU A CA 1
ATOM 843 C C . LEU A 1 108 ? 5.992 -6.606 -8.644 1.00 91.44 108 LEU A C 1
ATOM 845 O O . LEU A 1 108 ? 5.345 -6.030 -9.511 1.00 91.44 108 LEU A O 1
ATOM 849 N N . LYS A 1 109 ? 6.427 -7.866 -8.791 1.00 91.88 109 LYS A N 1
ATOM 850 C CA . LYS A 1 109 ? 6.260 -8.653 -10.027 1.00 91.88 109 LYS A CA 1
ATOM 851 C C . LYS A 1 109 ? 4.846 -8.608 -10.619 1.00 91.88 109 LYS A C 1
ATOM 853 O O . LYS A 1 109 ? 4.752 -8.446 -11.833 1.00 91.88 109 LYS A O 1
ATOM 858 N N . PRO A 1 110 ? 3.760 -8.724 -9.826 1.00 90.06 110 PRO A N 1
ATOM 859 C CA . PRO A 1 110 ? 2.406 -8.693 -10.374 1.00 90.06 110 PRO A CA 1
ATOM 860 C C . PRO A 1 110 ? 2.036 -7.350 -11.011 1.00 90.06 110 PRO A C 1
ATOM 862 O O . PRO A 1 110 ? 1.109 -7.310 -11.809 1.00 90.06 110 PRO A O 1
ATOM 865 N N . PHE A 1 111 ? 2.741 -6.268 -10.672 1.00 90.75 111 PHE A N 1
ATOM 866 C CA . PHE A 1 111 ? 2.360 -4.905 -11.027 1.00 90.75 111 PHE A CA 1
ATOM 867 C C . PHE A 1 111 ? 3.130 -4.312 -12.216 1.00 90.75 111 PHE A C 1
ATOM 869 O O . PHE A 1 111 ? 3.167 -3.095 -12.382 1.00 90.75 111 PHE A O 1
ATOM 876 N N . LYS A 1 112 ? 3.750 -5.158 -13.053 1.00 89.75 112 LYS A N 1
ATOM 877 C CA . LYS A 1 112 ? 4.411 -4.706 -14.294 1.00 89.75 112 LYS A CA 1
ATOM 878 C C . LYS A 1 112 ? 3.418 -4.007 -15.236 1.00 89.75 112 LYS A C 1
ATOM 880 O O . LYS A 1 112 ? 3.733 -2.973 -15.809 1.00 89.75 112 LYS A O 1
ATOM 885 N N . THR A 1 113 ? 2.238 -4.607 -15.399 1.00 87.12 113 THR A N 1
ATOM 886 C CA . THR A 1 113 ? 1.176 -4.159 -16.323 1.00 87.12 113 THR A CA 1
ATOM 887 C C . THR A 1 113 ? -0.200 -4.116 -15.660 1.00 87.12 113 THR A C 1
ATOM 889 O O . THR A 1 113 ? -1.216 -3.974 -16.332 1.00 87.12 113 THR A O 1
ATOM 892 N N . ILE A 1 114 ? -0.248 -4.332 -14.345 1.00 87.12 114 ILE A N 1
ATOM 893 C CA . ILE A 1 114 ? -1.474 -4.314 -13.553 1.00 87.12 114 ILE A CA 1
ATOM 894 C C . ILE A 1 114 ? -1.269 -3.267 -12.472 1.00 87.12 114 ILE A C 1
ATOM 896 O O . ILE A 1 114 ? -0.319 -3.344 -11.694 1.00 87.12 114 ILE A O 1
ATOM 900 N N . GLY A 1 115 ? -2.158 -2.289 -12.420 1.00 89.62 115 GLY A N 1
ATOM 901 C CA . GLY A 1 115 ? -2.114 -1.262 -11.401 1.00 89.62 115 GLY A CA 1
ATOM 902 C C . GLY A 1 115 ? -2.512 -1.764 -10.021 1.00 89.62 115 GLY A C 1
ATOM 903 O O . GLY A 1 115 ? -2.954 -2.897 -9.806 1.00 89.62 115 GLY A O 1
ATOM 904 N N . TRP A 1 116 ? -2.337 -0.884 -9.044 1.00 91.38 116 TRP A N 1
ATOM 905 C CA . TRP A 1 116 ? -2.807 -1.108 -7.688 1.00 91.38 116 TRP A CA 1
ATOM 906 C C . TRP A 1 116 ? -3.767 0.022 -7.324 1.00 91.38 116 TRP A C 1
ATOM 908 O O . TRP A 1 116 ? -3.309 1.120 -6.997 1.00 91.38 116 TRP A O 1
ATOM 918 N N . PRO A 1 117 ? -5.092 -0.222 -7.348 1.00 89.50 117 PRO A N 1
ATOM 919 C CA . PRO A 1 117 ? -6.095 0.844 -7.246 1.00 89.50 117 PRO A CA 1
ATOM 920 C C . PRO A 1 117 ? -6.048 1.584 -5.902 1.00 89.50 117 PRO A C 1
ATOM 922 O O . PRO A 1 117 ? -6.572 2.684 -5.759 1.00 89.50 117 PRO A O 1
ATOM 925 N N . TYR A 1 118 ? -5.381 0.998 -4.907 1.00 90.56 118 TYR A N 1
ATOM 926 C CA . TYR A 1 118 ? -5.245 1.559 -3.570 1.00 90.56 118 TYR A CA 1
ATOM 927 C C . TYR A 1 118 ? -4.046 2.502 -3.412 1.00 90.56 118 TYR A C 1
ATOM 929 O O . TYR A 1 118 ? -3.910 3.100 -2.346 1.00 90.56 118 TYR A O 1
ATOM 937 N N . TYR A 1 119 ? -3.184 2.668 -4.424 1.00 91.25 119 TYR A N 1
ATOM 938 C CA . TYR A 1 119 ? -1.996 3.526 -4.318 1.00 91.25 119 TYR A CA 1
ATOM 939 C C . TYR A 1 119 ? -2.366 4.977 -3.963 1.00 91.25 119 TYR A C 1
ATOM 941 O O . TYR A 1 119 ? -1.854 5.514 -2.979 1.00 91.25 119 TYR A O 1
ATOM 949 N N . SER A 1 120 ? -3.336 5.582 -4.660 1.00 91.31 120 SER A N 1
ATOM 950 C CA . SER A 1 120 ? -3.787 6.954 -4.354 1.00 91.31 120 SER A CA 1
ATOM 951 C C . SER A 1 120 ? -4.431 7.088 -2.974 1.00 91.31 120 SER A C 1
ATOM 953 O O . SER A 1 120 ? -4.296 8.126 -2.329 1.00 91.31 120 SER A O 1
ATOM 955 N N . MET A 1 121 ? -5.127 6.050 -2.503 1.00 91.19 121 MET A N 1
ATOM 956 C CA . MET A 1 121 ? -5.702 6.037 -1.155 1.00 91.19 121 MET A CA 1
ATOM 957 C C . MET A 1 121 ? -4.598 5.965 -0.098 1.00 91.19 121 MET A C 1
ATOM 959 O O . MET A 1 121 ? -4.625 6.703 0.880 1.00 91.19 121 MET A O 1
ATOM 963 N N . MET A 1 122 ? -3.588 5.121 -0.317 1.00 90.19 122 MET A N 1
ATOM 964 C CA . MET A 1 122 ? -2.435 4.997 0.574 1.00 90.19 122 MET A CA 1
ATOM 965 C C . MET A 1 122 ? -1.632 6.293 0.653 1.00 90.19 122 MET A C 1
ATOM 967 O O . MET A 1 122 ? -1.256 6.692 1.750 1.00 90.19 122 MET A O 1
ATOM 971 N N . LYS A 1 123 ? -1.447 6.990 -0.472 1.00 89.69 123 LYS A N 1
ATOM 972 C CA . LYS A 1 123 ? -0.774 8.294 -0.517 1.00 89.69 123 LYS A CA 1
ATOM 973 C C . LYS A 1 123 ? -1.485 9.380 0.300 1.00 89.69 123 LYS A C 1
ATOM 975 O O . LYS A 1 123 ? -0.836 10.295 0.778 1.00 89.69 123 LYS A O 1
ATOM 980 N N . GLN A 1 124 ? -2.806 9.290 0.462 1.00 89.69 124 GLN A N 1
ATOM 981 C CA . GLN A 1 124 ? -3.571 10.203 1.325 1.00 89.69 124 GLN A CA 1
ATOM 982 C C . GLN A 1 124 ? -3.497 9.823 2.809 1.00 89.69 124 GLN A C 1
ATOM 984 O O . GLN A 1 124 ? -3.710 10.668 3.673 1.00 89.69 124 GLN A O 1
ATOM 989 N N . ILE A 1 125 ? -3.258 8.545 3.111 1.00 88.19 125 ILE A N 1
ATOM 990 C CA . ILE A 1 125 ? -3.218 8.007 4.476 1.00 88.19 125 ILE A CA 1
ATOM 991 C C . ILE A 1 125 ? -1.849 8.235 5.129 1.00 88.19 125 ILE A C 1
ATOM 993 O O . ILE A 1 125 ? -1.789 8.456 6.344 1.00 88.19 125 ILE A O 1
ATOM 997 N N . LEU A 1 126 ? -0.768 8.131 4.355 1.00 85.50 126 LEU A N 1
ATOM 998 C CA . LEU A 1 126 ? 0.616 8.250 4.819 1.00 85.50 126 LEU A CA 1
ATOM 999 C C . LEU A 1 126 ? 1.027 9.720 4.889 1.00 85.50 126 LEU A C 1
ATOM 1001 O O . LEU A 1 126 ? 1.243 10.180 6.037 1.00 85.50 126 LEU A O 1
#

pLDDT: mean 86.9, std 6.77, range [53.16, 94.88]

Sequence (126 aa):
PKAQWNLAEIEAFLTYLISVKSTMAGTDFKEITFNVAAQKIASKQTSGPLQTRAQCKNKWGLLVYNAIEAYCNKSSCYWDNEHGTNIEGSSAEALWDEYVSKKTNALLKPFKTIGWPYYSMMKQIL

Organism: NCBI:txid930992

Radius of gyration: 16.4 Å; chains: 1; bounding box: 37×35×43 Å